Protein AF-A0A1V5BNN9-F1 (afdb_monomer_lite)

Structure (mmCIF, N/CA/C/O backbone):
data_AF-A0A1V5BNN9-F1
#
_entry.id   AF-A0A1V5BNN9-F1
#
loop_
_atom_site.group_PDB
_atom_site.id
_atom_site.type_symbol
_atom_site.label_atom_id
_atom_site.label_alt_id
_atom_site.label_comp_id
_atom_site.label_asym_id
_atom_site.label_entity_id
_atom_site.label_seq_id
_atom_site.pdbx_PDB_ins_code
_atom_site.Cartn_x
_atom_site.Cartn_y
_atom_site.Cartn_z
_atom_site.occupancy
_atom_site.B_iso_or_equiv
_atom_site.auth_seq_id
_atom_site.auth_comp_id
_atom_site.auth_asym_id
_atom_site.auth_atom_id
_atom_site.pdbx_PDB_model_num
ATOM 1 N N . MET A 1 1 ? 19.545 -0.930 -9.853 1.00 64.12 1 MET A N 1
ATOM 2 C CA . MET A 1 1 ? 18.283 -1.659 -10.121 1.00 64.12 1 MET A CA 1
ATOM 3 C C . MET A 1 1 ? 18.300 -2.144 -11.562 1.00 64.12 1 MET A C 1
ATOM 5 O O . MET A 1 1 ? 18.880 -1.454 -12.401 1.00 64.12 1 MET A O 1
ATOM 9 N N . VAL A 1 2 ? 17.730 -3.320 -11.838 1.00 71.62 2 VAL A N 1
ATOM 10 C CA . VAL A 1 2 ? 17.588 -3.837 -13.208 1.00 71.62 2 VAL A CA 1
ATOM 11 C C . VAL A 1 2 ? 16.623 -2.929 -13.975 1.00 71.62 2 VAL A C 1
ATOM 13 O O . VAL A 1 2 ? 15.595 -2.517 -13.436 1.00 71.62 2 VAL A O 1
ATOM 16 N N . LYS A 1 3 ? 16.970 -2.553 -15.208 1.00 68.62 3 LYS A N 1
ATOM 17 C CA . LYS A 1 3 ? 16.068 -1.829 -16.103 1.00 68.62 3 LYS A CA 1
ATOM 18 C C . LYS A 1 3 ? 14.867 -2.720 -16.365 1.00 68.62 3 LYS A C 1
ATOM 20 O O . LYS A 1 3 ? 14.996 -3.806 -16.917 1.00 68.62 3 LYS A O 1
ATOM 25 N N . SER A 1 4 ? 13.704 -2.210 -16.007 1.00 65.81 4 SER A N 1
ATOM 26 C CA . SER A 1 4 ? 12.421 -2.769 -16.391 1.00 65.81 4 SER A CA 1
ATOM 27 C C . SER A 1 4 ? 11.781 -1.847 -17.429 1.00 65.81 4 SER A C 1
ATOM 29 O O . SER A 1 4 ? 11.9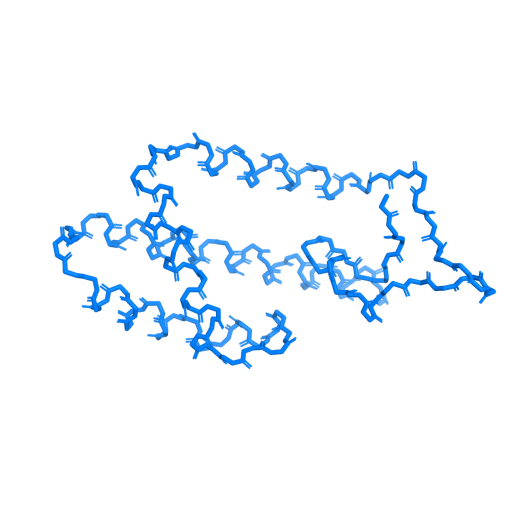72 -0.626 -17.383 1.00 65.81 4 SER A O 1
ATOM 31 N N . ASN A 1 5 ? 11.031 -2.414 -18.375 1.00 60.69 5 ASN A N 1
ATOM 32 C CA . ASN A 1 5 ? 10.151 -1.622 -19.245 1.00 60.69 5 ASN A CA 1
ATOM 33 C C . ASN A 1 5 ? 8.901 -1.110 -18.503 1.00 60.69 5 ASN A C 1
ATOM 35 O O . ASN A 1 5 ? 8.143 -0.308 -19.045 1.00 60.69 5 ASN A O 1
ATOM 39 N N . ARG A 1 6 ? 8.702 -1.534 -17.252 1.00 55.78 6 ARG A N 1
ATOM 40 C CA . ARG A 1 6 ? 7.708 -0.997 -16.333 1.00 55.78 6 ARG A CA 1
ATOM 41 C C . ARG A 1 6 ? 8.338 0.069 -15.439 1.00 55.78 6 ARG A C 1
ATOM 43 O O . ARG A 1 6 ? 9.556 0.183 -15.293 1.00 55.78 6 ARG A O 1
ATOM 50 N N . ILE A 1 7 ? 7.499 0.895 -14.829 1.00 58.25 7 ILE A N 1
ATOM 51 C CA . ILE A 1 7 ? 7.941 1.902 -13.865 1.00 58.25 7 ILE A CA 1
ATOM 52 C C . ILE A 1 7 ? 7.285 1.676 -12.511 1.00 58.25 7 ILE A C 1
ATOM 54 O O . ILE A 1 7 ? 6.288 0.964 -12.409 1.00 58.25 7 ILE A O 1
ATOM 58 N N . TRP A 1 8 ? 7.834 2.303 -11.472 1.00 61.12 8 TRP A N 1
ATOM 59 C CA . TRP A 1 8 ? 7.262 2.243 -10.130 1.00 61.12 8 TRP A CA 1
ATOM 60 C C . TRP A 1 8 ? 7.397 0.879 -9.438 1.00 61.12 8 TRP A C 1
ATOM 62 O O . TRP A 1 8 ? 8.338 0.149 -9.735 1.00 61.12 8 TRP A O 1
ATOM 72 N N . PHE A 1 9 ? 6.489 0.518 -8.522 1.00 57.50 9 PHE A N 1
ATOM 73 C CA . PHE A 1 9 ? 6.458 -0.807 -7.877 1.00 57.50 9 PHE A CA 1
ATOM 74 C C . PHE A 1 9 ? 6.431 -1.961 -8.898 1.00 57.50 9 PHE A C 1
ATOM 76 O O . PHE A 1 9 ? 6.906 -3.058 -8.623 1.00 57.50 9 PHE A O 1
ATOM 83 N N . MET A 1 10 ? 5.940 -1.713 -10.117 1.00 56.81 10 MET A N 1
ATOM 84 C CA . MET A 1 10 ? 5.945 -2.706 -11.191 1.00 56.81 10 MET A CA 1
ATOM 85 C C . MET A 1 10 ? 7.346 -3.074 -11.697 1.00 56.81 10 MET A C 1
ATOM 87 O O . MET A 1 10 ? 7.484 -4.068 -12.401 1.00 56.81 10 MET A O 1
ATOM 91 N N . GLN A 1 11 ? 8.389 -2.315 -11.345 1.00 55.72 11 GLN A N 1
ATOM 92 C CA . GLN A 1 11 ? 9.777 -2.685 -11.650 1.00 55.72 11 GLN A CA 1
ATOM 93 C C . GLN A 1 11 ? 10.221 -3.968 -10.927 1.00 55.72 11 GLN A C 1
ATOM 95 O O . GLN A 1 11 ? 11.236 -4.554 -11.300 1.00 55.72 11 GLN A O 1
ATOM 100 N N . HIS A 1 12 ? 9.463 -4.425 -9.922 1.00 64.38 12 HIS A N 1
ATOM 101 C CA . HIS A 1 12 ? 9.685 -5.697 -9.233 1.00 64.38 12 HIS A CA 1
ATOM 102 C C . HIS A 1 12 ? 9.133 -6.924 -9.984 1.00 64.38 12 HIS A C 1
ATOM 104 O O . HIS A 1 12 ? 9.380 -8.045 -9.551 1.00 64.38 12 HIS A O 1
ATOM 110 N N . ASP A 1 13 ? 8.421 -6.744 -11.104 1.00 60.94 13 ASP A N 1
ATOM 111 C CA . ASP A 1 13 ? 8.043 -7.849 -11.995 1.00 60.94 13 ASP A CA 1
ATOM 112 C C . ASP A 1 13 ? 9.290 -8.364 -12.733 1.00 60.94 13 ASP A C 1
ATOM 114 O O . ASP A 1 13 ? 9.794 -7.701 -13.642 1.00 60.94 13 ASP A O 1
ATOM 118 N N . SER A 1 14 ? 9.800 -9.539 -12.359 1.00 56.03 14 SER A N 1
ATOM 119 C CA . SER A 1 14 ? 11.014 -10.116 -12.951 1.00 56.03 14 SER A CA 1
ATOM 120 C C . SER A 1 14 ? 10.874 -10.439 -14.443 1.00 56.03 14 SER A C 1
ATOM 122 O O . SER A 1 14 ? 11.874 -10.427 -15.157 1.00 56.03 14 SER A O 1
ATOM 124 N N . PHE A 1 15 ? 9.656 -10.637 -14.957 1.00 61.56 15 PHE A N 1
ATOM 125 C CA . PHE A 1 15 ? 9.414 -10.837 -16.393 1.00 61.56 15 PHE A CA 1
ATOM 126 C C . PHE A 1 15 ? 9.478 -9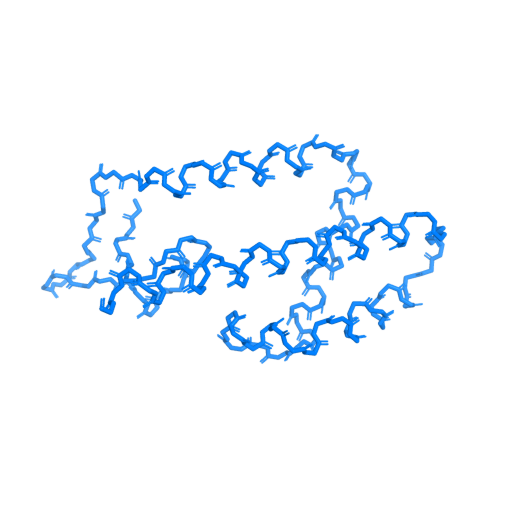.539 -17.203 1.00 61.56 15 PHE A C 1
ATOM 128 O O . PHE A 1 15 ? 9.514 -9.569 -18.431 1.00 61.56 15 PHE A O 1
ATOM 135 N N . SER A 1 16 ? 9.500 -8.390 -16.530 1.00 56.34 16 SER A N 1
ATO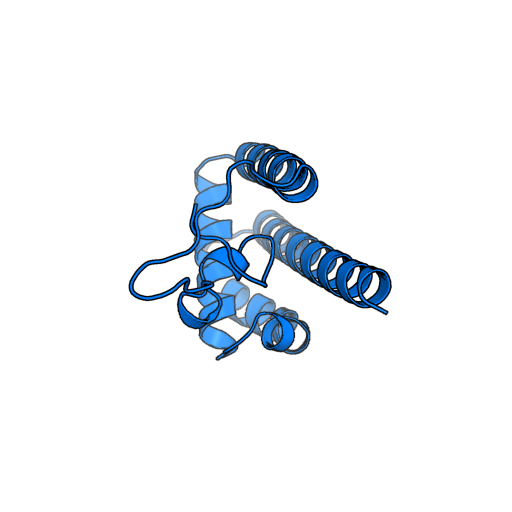M 136 C CA . SER A 1 16 ? 9.646 -7.079 -17.164 1.00 56.34 16 SER A CA 1
ATOM 137 C C . SER A 1 16 ? 11.098 -6.606 -17.270 1.00 56.34 16 SER A C 1
ATOM 139 O O . SER A 1 16 ? 11.359 -5.529 -17.816 1.00 56.34 16 SER A O 1
ATOM 141 N N . TRP A 1 17 ? 12.041 -7.374 -16.715 1.00 79.94 17 TRP A N 1
ATOM 142 C CA . TRP A 1 17 ? 13.460 -7.042 -16.688 1.00 79.94 17 TRP A CA 1
ATOM 143 C C . TRP A 1 17 ? 14.077 -7.194 -18.074 1.00 79.94 17 TRP A C 1
ATOM 145 O O . TRP A 1 17 ? 13.962 -8.227 -18.730 1.00 79.94 17 TRP A O 1
ATOM 155 N N . LEU A 1 18 ? 14.738 -6.134 -18.528 1.00 72.44 18 LEU A N 1
ATOM 156 C CA . LEU A 1 18 ? 15.383 -6.105 -19.829 1.00 72.44 18 LEU A CA 1
ATOM 157 C C . LEU A 1 18 ? 16.687 -6.899 -19.775 1.00 72.44 18 LEU A C 1
ATOM 159 O O . LEU A 1 18 ? 17.515 -6.685 -18.890 1.00 72.44 18 LEU A O 1
ATOM 163 N N . ILE A 1 19 ? 16.882 -7.773 -20.758 1.00 79.19 19 ILE A N 1
ATOM 164 C CA . ILE A 1 19 ? 18.096 -8.576 -20.928 1.00 79.19 19 ILE A CA 1
ATOM 165 C C . ILE A 1 19 ? 18.934 -7.956 -22.054 1.00 79.19 19 ILE A C 1
ATOM 167 O O . ILE A 1 19 ? 18.401 -7.472 -23.055 1.00 79.19 19 ILE A O 1
ATOM 171 N N . GLY A 1 20 ? 20.250 -7.909 -21.873 1.00 68.19 20 GLY A N 1
ATOM 172 C CA . GLY A 1 20 ? 21.227 -7.562 -22.900 1.00 68.19 20 GLY A CA 1
ATOM 173 C C . GLY A 1 20 ? 22.230 -8.703 -23.044 1.00 68.19 20 GLY A C 1
ATOM 174 O O . GLY A 1 20 ? 23.084 -8.887 -22.182 1.00 68.19 20 GLY A O 1
ATOM 175 N N . GLY A 1 21 ? 22.128 -9.486 -24.119 1.00 78.69 21 GLY A N 1
ATOM 176 C CA . GLY A 1 21 ? 22.943 -10.694 -24.276 1.00 78.69 21 GLY A CA 1
ATOM 177 C C . GLY A 1 21 ? 22.572 -11.755 -23.236 1.00 78.69 21 GLY A C 1
ATOM 178 O O . GLY A 1 21 ? 21.463 -12.280 -23.277 1.00 78.69 21 GLY A O 1
ATOM 179 N N . SER A 1 22 ? 23.489 -12.061 -22.315 1.00 80.44 22 SER A N 1
ATOM 180 C CA . SER A 1 22 ? 23.321 -13.069 -21.255 1.00 80.44 22 SER A CA 1
ATOM 181 C C . SER A 1 22 ? 23.165 -12.486 -19.841 1.00 80.44 22 SER A C 1
ATOM 183 O O . SER A 1 22 ? 23.215 -13.245 -18.878 1.00 80.44 22 SER A O 1
ATOM 185 N N . ASP A 1 23 ? 23.014 -11.165 -19.700 1.00 78.19 23 ASP A N 1
ATOM 186 C CA . ASP A 1 23 ? 22.884 -10.477 -18.404 1.00 78.19 23 ASP A CA 1
ATOM 187 C C . ASP A 1 23 ? 21.742 -9.445 -18.432 1.00 78.19 23 ASP A C 1
ATOM 189 O O . ASP A 1 23 ? 21.256 -9.038 -19.493 1.00 78.19 23 ASP A O 1
ATOM 193 N N . PHE A 1 24 ? 21.288 -9.020 -17.258 1.00 80.69 24 PHE A N 1
ATOM 194 C CA . PHE A 1 24 ? 20.309 -7.954 -17.117 1.00 80.69 24 PHE A CA 1
ATOM 195 C C . PHE A 1 24 ? 20.896 -6.604 -17.532 1.00 80.69 24 PHE A C 1
ATOM 197 O O . PHE A 1 24 ? 22.057 -6.284 -17.287 1.00 80.69 24 PHE A O 1
ATOM 204 N N . GLN A 1 25 ? 20.068 -5.747 -18.123 1.00 78.19 25 GLN A N 1
ATOM 205 C CA . GLN A 1 25 ? 20.438 -4.350 -18.310 1.00 78.19 25 GLN A CA 1
ATOM 206 C C . GLN A 1 25 ? 20.246 -3.599 -16.995 1.00 78.19 25 GLN A C 1
ATOM 208 O O . GLN A 1 25 ? 19.162 -3.617 -16.423 1.00 78.19 25 GLN A O 1
ATOM 213 N N . TYR A 1 26 ? 21.258 -2.871 -16.530 1.00 75.44 26 TYR A N 1
ATOM 214 C CA . TYR A 1 26 ? 21.176 -2.091 -15.291 1.00 75.44 26 TYR A CA 1
ATOM 215 C C . TYR A 1 26 ? 20.894 -0.609 -15.582 1.00 75.44 26 TYR A C 1
ATOM 217 O O . TYR A 1 26 ? 21.371 -0.038 -16.566 1.00 75.44 26 TYR A O 1
ATOM 225 N N . ALA A 1 27 ? 20.079 0.038 -14.745 1.00 65.19 27 ALA A N 1
ATOM 226 C CA . ALA A 1 27 ? 19.798 1.469 -14.866 1.00 65.19 27 ALA A CA 1
ATOM 227 C C . ALA A 1 27 ? 20.871 2.296 -14.137 1.00 65.19 27 ALA A C 1
ATOM 229 O O . ALA A 1 27 ? 21.096 2.083 -12.947 1.00 65.19 27 ALA A O 1
ATOM 230 N N . GLN A 1 28 ? 21.483 3.266 -14.832 1.00 53.47 28 GLN A N 1
ATOM 231 C CA . GLN A 1 28 ? 22.466 4.205 -14.260 1.00 53.47 28 GLN A CA 1
ATOM 232 C C . GLN A 1 28 ? 21.846 5.226 -13.288 1.00 53.47 28 GLN A C 1
ATOM 234 O O . GLN A 1 28 ? 22.560 5.781 -12.458 1.00 53.47 28 GLN A O 1
ATOM 239 N N . SER A 1 29 ? 20.534 5.481 -13.362 1.00 53.03 29 SER A N 1
ATOM 240 C CA . SER A 1 29 ? 19.844 6.415 -12.465 1.00 53.03 29 SER A CA 1
ATOM 241 C C . SER A 1 29 ? 18.382 6.028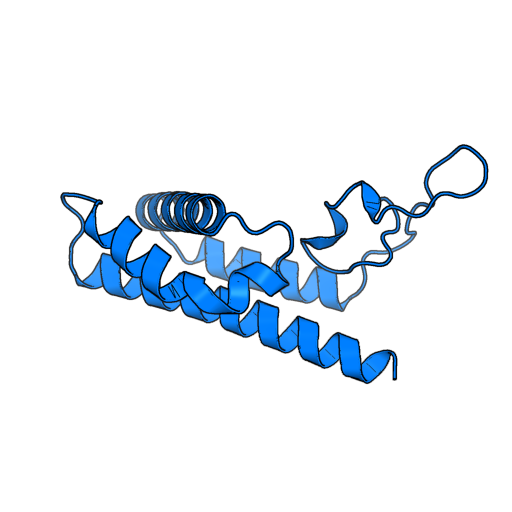 -12.229 1.00 53.03 29 SER A C 1
ATOM 243 O O . SER A 1 29 ? 17.702 5.480 -13.100 1.00 53.03 29 SER A O 1
ATOM 245 N N . VAL A 1 30 ? 17.891 6.305 -11.019 1.00 56.44 30 VAL A N 1
ATOM 246 C CA . VAL A 1 30 ? 16.471 6.171 -10.666 1.00 56.44 30 VAL A CA 1
ATOM 247 C C . VAL A 1 30 ? 15.718 7.338 -11.316 1.00 56.44 30 VAL A C 1
ATOM 249 O O . VAL A 1 30 ? 16.098 8.494 -11.125 1.00 56.44 30 VAL A O 1
ATOM 252 N N . LYS A 1 31 ? 14.663 7.065 -12.101 1.00 61.09 31 LYS A N 1
ATOM 253 C CA . LYS A 1 31 ? 13.838 8.119 -12.727 1.00 61.09 31 LYS A CA 1
ATOM 254 C C . LYS A 1 31 ? 13.336 9.099 -11.651 1.00 61.09 31 LYS A C 1
ATOM 256 O O . LYS A 1 31 ? 12.885 8.660 -10.594 1.00 61.09 31 LYS A O 1
ATOM 261 N N . LYS A 1 32 ? 13.347 10.414 -11.920 1.00 54.75 32 LYS A N 1
ATOM 262 C CA . LYS A 1 32 ? 12.859 11.445 -10.973 1.00 54.75 32 LYS A CA 1
ATOM 263 C C . LYS A 1 32 ? 11.436 11.172 -10.468 1.00 54.75 32 LYS A C 1
ATOM 265 O O . LYS A 1 32 ? 11.172 11.369 -9.289 1.00 54.75 32 LYS A O 1
ATOM 270 N N . SER A 1 33 ? 10.553 10.663 -11.326 1.00 52.25 33 SER A N 1
ATOM 271 C CA . SER A 1 33 ? 9.190 10.258 -10.956 1.00 52.25 33 SER A CA 1
ATOM 272 C C . SER A 1 33 ? 9.150 9.087 -9.964 1.00 52.25 33 SER A C 1
ATOM 274 O O . SER A 1 33 ? 8.317 9.072 -9.060 1.00 52.25 33 SER A O 1
ATOM 276 N N . ALA A 1 34 ? 10.084 8.137 -10.068 1.00 54.38 34 ALA A N 1
ATOM 277 C CA . ALA A 1 34 ? 10.222 7.048 -9.103 1.00 54.38 34 ALA A CA 1
ATOM 278 C C . ALA A 1 34 ? 10.751 7.557 -7.751 1.00 54.38 34 ALA A C 1
ATOM 280 O O . ALA A 1 34 ? 10.222 7.171 -6.715 1.00 54.38 34 ALA A O 1
ATOM 281 N N . LEU A 1 35 ? 11.725 8.476 -7.746 1.00 59.84 35 LEU A N 1
ATOM 282 C CA . LEU A 1 35 ? 12.225 9.101 -6.512 1.00 59.84 35 LEU A CA 1
ATOM 283 C C . LEU A 1 35 ? 11.156 9.940 -5.804 1.00 59.84 35 LEU A C 1
ATOM 285 O O . LEU A 1 35 ? 10.972 9.795 -4.598 1.00 59.84 35 LEU A O 1
ATOM 289 N N . PHE A 1 36 ? 10.446 10.793 -6.549 1.00 55.09 36 PHE A N 1
ATOM 290 C CA . PHE A 1 36 ? 9.414 11.677 -6.004 1.00 55.09 36 PHE A CA 1
ATOM 291 C C . PHE A 1 36 ? 8.330 10.880 -5.289 1.00 55.09 36 PHE A C 1
ATOM 293 O O . PHE A 1 36 ? 8.012 11.119 -4.130 1.00 55.09 36 PHE A O 1
ATOM 300 N N . MET A 1 37 ? 7.814 9.869 -5.967 1.00 60.97 37 MET A N 1
ATOM 301 C CA . MET A 1 37 ? 6.687 9.114 -5.462 1.00 60.97 37 MET A CA 1
ATOM 302 C C . MET A 1 37 ? 7.138 8.134 -4.362 1.00 60.97 37 MET A C 1
ATOM 304 O O . MET A 1 37 ? 6.351 7.845 -3.469 1.00 60.97 37 MET A O 1
ATOM 308 N N . ASN A 1 38 ? 8.394 7.651 -4.376 1.00 61.12 38 ASN A N 1
ATOM 309 C CA . ASN A 1 38 ? 8.963 6.896 -3.253 1.00 61.12 38 ASN A CA 1
ATOM 310 C C . ASN A 1 38 ? 9.060 7.792 -2.008 1.00 61.12 38 ASN A C 1
ATOM 312 O O . ASN A 1 38 ? 8.737 7.363 -0.906 1.00 61.12 38 ASN A O 1
ATOM 316 N N . GLY A 1 39 ? 9.424 9.066 -2.196 1.00 64.25 39 GLY A N 1
ATOM 317 C CA . GLY A 1 39 ? 9.349 10.094 -1.158 1.00 64.25 39 GLY A CA 1
ATOM 318 C C . GLY A 1 39 ? 7.926 10.297 -0.632 1.00 64.25 39 GLY A C 1
ATOM 319 O O . GLY A 1 39 ? 7.722 10.270 0.579 1.00 64.25 39 GLY A O 1
ATOM 320 N N . THR A 1 40 ? 6.937 10.425 -1.521 1.00 63.03 40 THR A N 1
ATOM 321 C CA . THR A 1 40 ? 5.520 10.583 -1.150 1.00 63.03 40 THR A CA 1
ATOM 322 C C . THR A 1 40 ? 4.975 9.368 -0.399 1.00 63.03 40 THR A C 1
ATOM 324 O O . THR A 1 40 ? 4.347 9.538 0.643 1.00 63.03 40 THR A O 1
ATOM 327 N N . LEU A 1 41 ? 5.244 8.146 -0.877 1.00 67.12 41 LEU A N 1
ATOM 328 C CA . LEU A 1 41 ? 4.848 6.914 -0.187 1.00 67.12 41 LEU A CA 1
ATOM 329 C C . LEU A 1 41 ? 5.498 6.831 1.194 1.00 67.12 41 LEU A C 1
ATOM 331 O O . LEU A 1 41 ? 4.810 6.552 2.169 1.00 67.12 41 LEU A O 1
ATOM 335 N N . ASN A 1 42 ? 6.801 7.108 1.285 1.00 67.44 42 ASN A N 1
ATOM 336 C CA . ASN A 1 42 ? 7.523 7.052 2.551 1.00 67.44 42 ASN A CA 1
ATOM 337 C C . ASN A 1 42 ? 7.009 8.087 3.550 1.00 67.44 42 ASN A C 1
ATOM 339 O O . ASN A 1 42 ? 6.793 7.738 4.703 1.00 67.44 42 ASN A O 1
ATOM 343 N N . GLN A 1 43 ? 6.780 9.338 3.142 1.00 69.00 43 GLN A N 1
ATOM 344 C CA . GLN A 1 43 ? 6.195 10.351 4.028 1.00 69.00 43 GLN A CA 1
ATOM 345 C C . GLN A 1 43 ? 4.804 9.951 4.514 1.00 69.00 43 GLN A C 1
ATOM 347 O O . GLN A 1 43 ? 4.494 10.114 5.690 1.00 69.00 43 GLN A O 1
ATOM 352 N N . TRP A 1 44 ? 3.983 9.400 3.626 1.00 70.50 44 TRP A N 1
ATOM 353 C CA . TRP A 1 44 ? 2.632 8.980 3.959 1.00 70.50 44 TRP A CA 1
ATOM 354 C C . TRP A 1 44 ? 2.607 7.769 4.898 1.00 70.50 44 TRP A C 1
ATOM 356 O O . TRP A 1 44 ? 1.974 7.839 5.946 1.00 70.50 44 TRP A O 1
ATOM 366 N N . VAL A 1 45 ? 3.365 6.707 4.605 1.00 69.94 45 VAL A N 1
ATOM 367 C CA . VAL A 1 45 ? 3.507 5.549 5.507 1.00 69.94 45 VAL A CA 1
ATOM 368 C C . VAL A 1 45 ? 4.086 5.984 6.858 1.00 69.94 45 VAL A C 1
ATOM 370 O O . VAL A 1 45 ? 3.654 5.490 7.897 1.00 69.94 45 VAL A O 1
ATOM 373 N N . ASN A 1 46 ? 5.019 6.944 6.860 1.00 73.00 46 ASN A N 1
ATOM 374 C CA . ASN A 1 46 ? 5.614 7.485 8.081 1.00 73.00 46 ASN A CA 1
ATOM 375 C C . ASN A 1 46 ? 4.708 8.427 8.879 1.00 73.00 46 ASN A C 1
ATOM 377 O O . ASN A 1 46 ? 5.040 8.740 10.018 1.00 73.00 46 ASN A O 1
ATOM 381 N N . SER A 1 47 ? 3.568 8.845 8.325 1.00 75.25 47 SER A N 1
ATOM 382 C CA . SER A 1 47 ? 2.568 9.628 9.059 1.00 75.25 47 SER A CA 1
ATOM 383 C C . SER A 1 47 ? 1.703 8.778 10.000 1.00 75.25 47 SER A C 1
ATOM 385 O O . SER A 1 47 ? 0.962 9.328 10.812 1.00 75.25 47 SER A O 1
ATOM 387 N N . PHE A 1 48 ? 1.799 7.446 9.911 1.00 77.50 48 PHE A N 1
ATOM 388 C CA . PHE A 1 48 ? 1.067 6.516 10.766 1.00 77.50 48 PHE A CA 1
ATOM 389 C C . PHE A 1 48 ? 1.896 6.092 11.977 1.00 77.50 48 PHE A C 1
ATOM 391 O O . PHE A 1 48 ? 3.092 5.804 11.849 1.00 77.50 48 PHE A O 1
ATOM 398 N N . ASP A 1 49 ? 1.217 5.984 13.123 1.00 83.56 49 ASP A N 1
ATOM 399 C CA . ASP A 1 49 ? 1.712 5.202 14.254 1.00 83.56 49 ASP A CA 1
ATOM 400 C C . ASP A 1 49 ? 1.870 3.721 13.861 1.00 83.56 49 ASP A C 1
ATOM 402 O O . ASP A 1 49 ? 1.311 3.257 12.859 1.00 83.56 49 ASP A O 1
ATOM 406 N N . ASP A 1 50 ? 2.668 2.985 14.632 1.00 84.44 50 ASP A N 1
ATOM 407 C CA . ASP A 1 50 ? 3.053 1.613 14.287 1.00 84.44 50 ASP A CA 1
ATOM 408 C C . ASP A 1 50 ? 1.840 0.683 14.147 1.00 84.44 50 ASP A C 1
ATOM 410 O O . ASP A 1 50 ? 1.789 -0.127 13.220 1.00 84.44 50 ASP A O 1
ATOM 414 N N . GLN A 1 51 ? 0.818 0.855 14.993 1.00 83.75 51 GLN A N 1
ATOM 415 C CA . GLN A 1 51 ? -0.400 0.043 14.959 1.00 83.75 51 GLN A CA 1
ATOM 416 C C . GLN A 1 51 ? -1.219 0.296 13.690 1.00 83.75 51 GLN A C 1
ATOM 418 O O . GLN A 1 51 ? -1.618 -0.646 13.000 1.00 83.75 51 GLN A O 1
ATOM 423 N N . LYS A 1 52 ? -1.447 1.565 13.332 1.00 82.50 52 LYS A N 1
ATOM 424 C CA . LYS A 1 52 ? -2.154 1.935 12.098 1.00 82.50 52 LYS A CA 1
ATOM 425 C C . LYS A 1 52 ? -1.373 1.518 10.863 1.00 82.50 52 LYS A C 1
ATOM 427 O O . LYS A 1 52 ? -1.983 1.099 9.880 1.00 82.50 52 LYS A O 1
ATOM 432 N N . ARG A 1 53 ? -0.041 1.599 10.907 1.00 85.06 53 ARG A N 1
ATOM 433 C CA . ARG A 1 53 ? 0.830 1.160 9.814 1.00 85.06 53 ARG A CA 1
ATOM 434 C C . ARG A 1 53 ? 0.728 -0.343 9.591 1.00 85.06 53 ARG A C 1
ATOM 436 O O . ARG A 1 53 ? 0.523 -0.759 8.453 1.00 85.06 53 ARG A O 1
ATOM 443 N N . GLU A 1 54 ? 0.838 -1.140 10.650 1.00 87.00 54 GLU A N 1
ATOM 444 C CA . GLU A 1 54 ? 0.705 -2.597 10.577 1.00 87.00 54 GLU A CA 1
ATOM 445 C C . GLU A 1 54 ? -0.670 -2.992 10.032 1.00 87.00 54 GLU A C 1
ATOM 447 O O . GLU A 1 54 ? -0.773 -3.748 9.064 1.00 87.00 54 GLU A O 1
ATOM 452 N N . LEU A 1 55 ? -1.731 -2.422 10.602 1.00 88.31 55 LEU A N 1
ATOM 453 C CA . LEU A 1 55 ? -3.099 -2.676 10.174 1.00 88.31 55 LEU A CA 1
ATOM 454 C C . LEU A 1 55 ? -3.316 -2.316 8.700 1.00 88.31 55 LEU A C 1
ATOM 456 O O . LEU A 1 55 ? -3.920 -3.093 7.957 1.00 88.31 55 LEU A O 1
ATOM 460 N N . PHE A 1 56 ? -2.814 -1.161 8.263 1.00 87.44 56 PHE A N 1
ATOM 461 C CA . PHE A 1 56 ? -2.874 -0.741 6.869 1.00 87.44 56 PHE A CA 1
ATOM 462 C C . PHE A 1 56 ? -2.153 -1.734 5.948 1.00 87.44 56 PHE A C 1
ATOM 464 O O . PHE A 1 56 ? -2.751 -2.196 4.975 1.00 87.44 56 PHE A O 1
ATOM 471 N N . VAL A 1 57 ? -0.901 -2.091 6.261 1.00 86.62 57 VAL A N 1
ATOM 472 C CA . VAL A 1 57 ? -0.087 -3.007 5.446 1.00 86.62 57 VAL A CA 1
ATOM 473 C C . VAL A 1 57 ? -0.758 -4.378 5.350 1.00 86.62 57 VAL A C 1
ATOM 475 O O . VAL A 1 57 ? -0.956 -4.887 4.246 1.00 86.62 57 VAL A O 1
ATOM 478 N N . ASN A 1 58 ? -1.187 -4.945 6.477 1.00 89.25 58 ASN A N 1
ATOM 479 C CA . ASN A 1 58 ? -1.855 -6.246 6.518 1.00 89.25 58 ASN A CA 1
ATOM 480 C C . ASN A 1 58 ? -3.157 -6.242 5.709 1.00 89.25 58 ASN A C 1
ATOM 482 O O . ASN A 1 58 ? -3.390 -7.141 4.898 1.00 89.25 58 ASN A O 1
ATOM 486 N N . THR A 1 59 ? -3.978 -5.202 5.873 1.00 90.00 59 THR A N 1
ATOM 487 C CA . THR A 1 59 ? -5.237 -5.047 5.131 1.00 90.00 59 THR A CA 1
ATOM 488 C C . THR A 1 59 ? -4.977 -4.936 3.628 1.00 90.00 59 THR A C 1
ATOM 490 O O . THR A 1 59 ? -5.633 -5.612 2.835 1.00 90.00 59 THR A O 1
ATOM 493 N N . LEU A 1 60 ? -3.993 -4.129 3.220 1.00 87.44 60 LEU A N 1
ATOM 494 C CA . LEU A 1 60 ? -3.616 -3.953 1.819 1.00 87.44 60 LEU A CA 1
ATOM 495 C C . LEU A 1 60 ? -3.199 -5.283 1.175 1.00 87.44 60 LEU A C 1
ATOM 497 O O . LEU A 1 60 ? -3.697 -5.625 0.102 1.00 87.44 60 LEU A O 1
ATOM 501 N N . PHE A 1 61 ? -2.330 -6.057 1.829 1.00 86.31 61 PHE A N 1
ATOM 502 C CA . PHE A 1 61 ? -1.880 -7.345 1.297 1.00 86.31 61 PHE A CA 1
ATOM 503 C C . PHE A 1 61 ? -3.003 -8.382 1.227 1.00 86.31 61 PHE A C 1
ATOM 505 O O . PHE A 1 61 ? -3.073 -9.128 0.251 1.00 86.31 61 PHE A O 1
ATOM 512 N N . GLN A 1 62 ? -3.908 -8.411 2.206 1.00 88.69 62 GLN A N 1
ATOM 513 C CA . GLN A 1 62 ? -5.079 -9.291 2.165 1.00 88.69 62 GLN A CA 1
ATOM 514 C C . GLN A 1 62 ? -6.025 -8.933 1.014 1.00 88.69 62 GLN A C 1
ATOM 516 O O . GLN A 1 62 ? -6.527 -9.827 0.337 1.00 88.69 62 GLN A O 1
ATOM 521 N N . ILE A 1 63 ? -6.225 -7.641 0.734 1.00 86.25 63 ILE A N 1
ATOM 522 C CA . ILE A 1 63 ? -7.009 -7.189 -0.423 1.00 86.25 63 ILE A CA 1
ATOM 523 C C . ILE A 1 63 ? -6.358 -7.649 -1.722 1.00 86.25 63 ILE A C 1
ATOM 525 O O . ILE A 1 63 ? -7.035 -8.250 -2.551 1.00 86.25 63 ILE A O 1
ATOM 529 N N . ILE A 1 64 ? -5.052 -7.418 -1.888 1.00 83.69 64 ILE A N 1
ATOM 530 C CA . ILE A 1 64 ? -4.314 -7.838 -3.087 1.00 83.69 64 ILE A CA 1
ATOM 531 C C . ILE A 1 64 ? -4.465 -9.351 -3.294 1.00 83.69 64 ILE A C 1
ATOM 533 O O . ILE A 1 64 ? -4.841 -9.779 -4.383 1.00 83.69 64 ILE A O 1
ATOM 537 N N . GLN A 1 65 ? -4.287 -10.158 -2.247 1.00 84.56 65 GLN A N 1
ATOM 538 C CA . GLN A 1 65 ? -4.491 -11.608 -2.328 1.00 84.56 65 GLN A CA 1
ATOM 539 C C . GLN A 1 65 ? -5.934 -11.973 -2.710 1.00 84.56 65 GLN A C 1
ATOM 541 O O . GLN A 1 65 ? -6.152 -12.808 -3.583 1.00 84.56 65 GLN A O 1
ATOM 546 N N . ALA A 1 66 ? -6.932 -11.307 -2.124 1.00 85.56 66 ALA A N 1
ATOM 547 C CA . ALA A 1 66 ? -8.346 -11.593 -2.364 1.00 85.56 66 ALA A CA 1
ATOM 548 C C . ALA A 1 66 ? -8.858 -11.162 -3.754 1.00 85.56 66 ALA A C 1
ATOM 550 O O . ALA A 1 66 ? -9.949 -11.584 -4.164 1.00 85.56 66 ALA A O 1
ATOM 551 N N . THR A 1 67 ? -8.110 -10.313 -4.468 1.00 78.56 67 THR A N 1
ATOM 552 C CA . THR A 1 67 ? -8.420 -9.914 -5.852 1.00 78.56 67 THR A CA 1
ATOM 553 C C . THR A 1 67 ? -7.965 -10.934 -6.899 1.00 78.56 67 THR A C 1
ATOM 555 O O . THR A 1 67 ? -8.421 -10.845 -8.032 1.00 78.56 67 THR A O 1
ATOM 558 N N . ASN A 1 68 ? -7.096 -11.901 -6.559 1.00 78.75 68 ASN A N 1
ATOM 559 C CA . ASN A 1 68 ? -6.432 -12.783 -7.538 1.00 78.75 68 ASN A CA 1
ATOM 560 C C . ASN A 1 68 ? -5.752 -12.019 -8.697 1.00 78.75 68 ASN A C 1
ATOM 562 O O . ASN A 1 68 ? -5.581 -12.558 -9.794 1.00 78.75 68 ASN A O 1
ATOM 566 N N . ALA A 1 69 ? -5.370 -10.762 -8.462 1.00 71.56 69 ALA A N 1
ATOM 567 C CA . ALA A 1 69 ? -4.772 -9.902 -9.467 1.00 71.56 69 ALA A CA 1
ATOM 568 C C . ALA A 1 69 ? -3.433 -10.470 -9.956 1.00 71.56 69 ALA A C 1
ATOM 570 O O . ALA A 1 69 ? -2.534 -10.752 -9.162 1.00 71.56 69 ALA A O 1
ATOM 571 N N . LYS A 1 70 ? -3.283 -10.603 -11.275 1.00 68.25 70 LYS A N 1
ATOM 572 C CA . LYS A 1 70 ? -2.010 -10.942 -11.932 1.00 68.25 70 LYS A CA 1
ATOM 573 C C . LYS A 1 70 ? -1.236 -9.688 -12.316 1.00 68.25 70 LYS A C 1
ATOM 575 O O . LYS A 1 70 ? -0.017 -9.722 -12.457 1.00 68.25 70 LYS A O 1
ATOM 580 N N . THR A 1 71 ? -1.944 -8.580 -12.494 1.00 65.19 71 THR A N 1
ATOM 581 C CA . THR A 1 71 ? -1.395 -7.268 -12.803 1.00 65.19 71 THR A CA 1
ATOM 582 C C . THR A 1 71 ? -2.069 -6.196 -11.955 1.00 65.19 71 THR A C 1
ATOM 584 O O . THR A 1 71 ? -3.174 -6.374 -11.452 1.00 65.19 71 THR A O 1
ATOM 587 N N . PHE A 1 72 ? -1.441 -5.029 -11.830 1.00 61.25 72 PHE A N 1
ATOM 588 C CA . PHE A 1 72 ? -2.059 -3.913 -11.109 1.00 61.25 72 PHE A CA 1
ATOM 589 C C . PHE A 1 72 ? -3.299 -3.342 -11.814 1.00 61.25 72 PHE A C 1
ATOM 591 O O . PHE A 1 72 ? -4.083 -2.655 -11.167 1.00 61.25 72 PHE A O 1
ATOM 598 N N . TYR A 1 73 ? -3.502 -3.624 -13.107 1.00 64.06 73 TYR A N 1
ATOM 599 C CA . TYR A 1 73 ? -4.755 -3.281 -13.788 1.00 64.06 73 TYR A CA 1
ATOM 600 C C . TYR A 1 73 ? -5.928 -4.070 -13.203 1.00 64.06 73 TYR A C 1
ATOM 602 O O . TYR A 1 73 ? -7.013 -3.517 -13.018 1.00 64.06 73 TYR A O 1
ATOM 610 N N . ASP A 1 74 ? -5.680 -5.318 -12.809 1.00 68.19 74 ASP A N 1
ATOM 611 C CA . ASP A 1 74 ? -6.678 -6.196 -12.194 1.00 68.19 74 ASP A CA 1
ATOM 612 C C . ASP A 1 74 ? -7.096 -5.686 -10.804 1.00 68.19 74 ASP A C 1
ATOM 614 O O . ASP A 1 74 ? -8.168 -6.016 -10.305 1.00 68.19 74 ASP A O 1
ATOM 618 N N . LEU A 1 75 ? -6.279 -4.821 -10.190 1.00 68.25 75 LEU A N 1
ATOM 619 C CA . LEU A 1 75 ? -6.583 -4.200 -8.905 1.00 68.25 75 LEU A CA 1
ATOM 620 C C . LEU A 1 75 ? -7.501 -2.975 -9.014 1.00 68.25 75 LEU A C 1
ATOM 622 O O . LEU A 1 75 ? -7.848 -2.402 -7.990 1.00 68.25 75 LEU A O 1
ATOM 626 N N . THR A 1 76 ? -7.884 -2.526 -10.211 1.00 69.69 76 THR A N 1
ATOM 627 C CA . THR A 1 76 ? -8.643 -1.269 -10.381 1.00 69.69 76 THR A CA 1
ATOM 628 C C . THR A 1 76 ? -10.158 -1.424 -10.223 1.00 69.69 76 THR A C 1
ATOM 630 O O . THR A 1 76 ? -10.843 -0.427 -9.991 1.00 69.69 76 THR A O 1
ATOM 633 N N . GLY A 1 77 ? -10.673 -2.656 -10.302 1.00 75.38 77 GLY A N 1
ATOM 634 C CA . GLY A 1 77 ? -12.105 -2.964 -10.239 1.00 75.38 77 GLY A CA 1
ATOM 635 C C . GLY A 1 77 ? -12.576 -3.362 -8.844 1.00 75.38 77 GLY A C 1
ATOM 636 O O . GLY A 1 77 ? -13.125 -2.545 -8.110 1.00 75.38 77 GLY A O 1
ATOM 637 N N . ASP A 1 78 ? -12.342 -4.621 -8.474 1.00 81.44 78 ASP A N 1
ATOM 638 C CA . ASP A 1 78 ? -13.005 -5.266 -7.329 1.00 81.44 78 ASP A CA 1
ATOM 639 C C . ASP A 1 78 ? -12.396 -4.920 -5.958 1.00 81.44 78 ASP A C 1
ATOM 641 O O . ASP A 1 78 ? -12.871 -5.382 -4.915 1.00 81.44 78 ASP A O 1
ATOM 645 N N . TRP A 1 79 ? -11.331 -4.113 -5.925 1.00 85.19 79 TRP A N 1
ATOM 646 C CA . TRP A 1 79 ? -10.612 -3.794 -4.692 1.00 85.19 79 TRP A CA 1
ATOM 647 C C . TRP A 1 79 ? -11.489 -3.147 -3.598 1.00 85.19 79 TRP A C 1
ATOM 649 O O . TRP A 1 79 ? -11.276 -3.504 -2.435 1.00 85.19 79 TRP A O 1
ATOM 659 N N . PRO A 1 80 ? -12.485 -2.266 -3.874 1.00 89.31 80 PRO A N 1
ATOM 660 C CA . PRO A 1 80 ? -13.304 -1.673 -2.817 1.00 89.31 80 PRO A CA 1
ATOM 661 C C . PRO A 1 80 ? -14.142 -2.723 -2.085 1.00 89.31 80 PRO A C 1
ATOM 663 O O . PRO A 1 80 ? -14.229 -2.695 -0.859 1.00 89.31 80 PRO A O 1
ATOM 666 N N . GLN A 1 81 ? -14.729 -3.675 -2.815 1.00 89.50 81 GLN A N 1
ATOM 667 C CA . GLN A 1 81 ? -15.537 -4.755 -2.250 1.00 89.50 81 GLN A CA 1
ATOM 668 C C . GLN A 1 81 ? -14.667 -5.683 -1.399 1.00 89.50 81 GLN A C 1
ATOM 670 O O . GLN A 1 81 ? -15.056 -6.047 -0.288 1.00 89.50 81 GLN A O 1
ATOM 675 N N . LYS A 1 82 ? -13.461 -6.018 -1.879 1.00 88.88 82 LYS A N 1
ATOM 676 C CA . LYS A 1 82 ? -12.488 -6.801 -1.101 1.00 88.88 82 LYS A CA 1
ATOM 677 C C . LYS A 1 82 ? -12.044 -6.052 0.153 1.00 88.88 82 LYS A C 1
ATOM 679 O O . LYS A 1 82 ? -11.970 -6.661 1.213 1.00 88.88 82 LYS A O 1
ATOM 684 N N . ALA A 1 83 ? -11.822 -4.742 0.064 1.00 87.38 83 ALA A N 1
ATOM 685 C CA . ALA A 1 83 ? -11.442 -3.913 1.204 1.00 87.38 83 ALA A CA 1
ATOM 686 C C . ALA A 1 83 ? -12.522 -3.884 2.286 1.00 87.38 83 ALA A C 1
ATOM 688 O O . ALA A 1 83 ? -12.214 -4.073 3.461 1.00 87.38 83 ALA A O 1
ATOM 689 N N . VAL A 1 84 ? -13.786 -3.707 1.893 1.00 89.94 84 VAL A N 1
ATOM 690 C CA . VAL A 1 84 ? -14.923 -3.751 2.822 1.00 89.94 84 VAL A CA 1
ATOM 691 C C . VAL A 1 84 ? -15.024 -5.121 3.495 1.00 89.94 84 VAL A C 1
ATOM 693 O O . VAL A 1 84 ? -15.180 -5.179 4.712 1.00 89.94 84 VAL A O 1
ATOM 696 N N . ALA A 1 85 ? -14.886 -6.212 2.738 1.00 90.38 85 ALA A N 1
ATOM 697 C CA . ALA A 1 85 ? -14.940 -7.567 3.284 1.00 90.38 85 ALA A CA 1
ATOM 698 C C . ALA A 1 85 ? -13.792 -7.854 4.268 1.00 90.38 85 ALA A C 1
ATOM 700 O O . ALA A 1 85 ? -14.043 -8.331 5.375 1.00 90.38 85 ALA A O 1
ATOM 701 N N . VAL A 1 86 ? -12.551 -7.519 3.895 1.00 90.12 86 VAL A N 1
ATOM 702 C CA . VAL A 1 86 ? -11.360 -7.712 4.736 1.00 90.12 86 VAL A CA 1
ATOM 703 C C . VAL A 1 86 ? -11.486 -6.919 6.030 1.00 90.12 86 VAL A C 1
ATOM 705 O O . VAL A 1 86 ? -11.409 -7.497 7.110 1.00 90.12 86 VAL A O 1
ATOM 708 N N . LEU A 1 87 ? -11.763 -5.615 5.941 1.00 88.94 87 LEU A N 1
ATOM 709 C CA . LEU A 1 87 ? -11.966 -4.782 7.124 1.00 88.94 87 LEU A CA 1
ATOM 710 C C . LEU A 1 87 ? -13.127 -5.313 7.975 1.00 88.94 87 LEU A C 1
ATOM 712 O O . LEU A 1 87 ? -13.059 -5.296 9.201 1.00 88.94 87 LEU A O 1
ATOM 716 N N . GLY A 1 88 ? -14.214 -5.778 7.348 1.00 88.12 88 GLY A N 1
ATOM 717 C CA . GLY A 1 88 ? -15.373 -6.403 7.999 1.00 88.12 88 GLY A CA 1
ATOM 718 C C . GLY A 1 88 ? -15.016 -7.603 8.875 1.00 88.12 88 GLY A C 1
ATOM 719 O O . GLY A 1 88 ? -15.607 -7.781 9.936 1.00 88.12 88 GLY A O 1
ATOM 720 N N . ALA A 1 89 ? -14.018 -8.384 8.466 1.00 89.88 89 ALA A N 1
ATOM 721 C CA . ALA A 1 89 ? -13.557 -9.559 9.196 1.00 89.88 89 ALA A CA 1
ATOM 722 C C . ALA A 1 89 ? -12.630 -9.230 10.384 1.00 89.88 89 ALA A C 1
ATOM 724 O O . ALA A 1 89 ? -12.462 -10.068 11.274 1.00 89.88 89 ALA A O 1
ATOM 725 N N . ILE A 1 90 ? -12.044 -8.028 10.432 1.00 88.38 90 ILE A N 1
ATOM 726 C CA . ILE A 1 90 ? -11.158 -7.605 11.524 1.00 88.38 90 ILE A CA 1
ATOM 727 C C . ILE A 1 90 ? -12.002 -7.251 12.754 1.00 88.38 90 ILE A C 1
ATOM 729 O O . ILE A 1 90 ? -12.763 -6.280 12.755 1.00 88.38 90 ILE A O 1
ATOM 733 N N . ARG A 1 91 ? -11.862 -8.048 13.818 1.00 85.19 91 ARG A N 1
ATOM 734 C CA . ARG A 1 91 ? -12.515 -7.813 15.114 1.00 85.19 91 ARG A CA 1
ATOM 735 C C . ARG A 1 91 ? -11.729 -6.795 15.939 1.00 85.19 91 ARG A C 1
ATOM 737 O O . ARG A 1 91 ? -10.505 -6.827 15.943 1.00 85.19 91 ARG A O 1
ATOM 744 N N . GLY A 1 92 ? -12.439 -5.945 16.680 1.00 84.44 92 GLY A N 1
ATOM 745 C CA . GLY A 1 92 ? -11.829 -5.012 17.638 1.00 84.44 92 GLY A CA 1
ATOM 746 C C . GLY A 1 92 ? -11.239 -3.735 17.032 1.00 84.44 92 GLY A C 1
ATOM 747 O O . GLY A 1 92 ? -10.626 -2.966 17.760 1.00 84.44 92 GLY A O 1
ATOM 748 N N . ILE A 1 93 ? -11.433 -3.496 15.732 1.00 87.69 93 ILE A N 1
ATOM 749 C CA . ILE A 1 93 ? -11.125 -2.212 15.091 1.00 87.69 93 ILE A CA 1
ATOM 750 C C . ILE A 1 93 ? -12.319 -1.261 15.237 1.00 87.69 93 ILE A C 1
ATOM 752 O O . ILE A 1 93 ? -13.458 -1.650 14.961 1.00 87.69 93 ILE A O 1
ATOM 756 N N . ASP A 1 94 ? -12.065 -0.025 15.655 1.00 90.19 94 ASP A N 1
ATOM 757 C CA . ASP A 1 94 ? -13.078 1.024 15.715 1.00 90.19 94 ASP A CA 1
ATOM 758 C C . ASP A 1 94 ? -13.409 1.584 14.315 1.00 90.19 94 ASP A C 1
ATOM 760 O O . ASP A 1 94 ? -12.662 1.414 13.343 1.00 90.19 94 ASP A O 1
ATOM 764 N N . ASP A 1 95 ? -14.555 2.252 14.201 1.00 89.44 95 ASP A N 1
ATOM 765 C CA . ASP A 1 95 ? -15.054 2.760 12.920 1.00 89.44 95 ASP A CA 1
ATOM 766 C C . ASP A 1 95 ? -14.196 3.889 12.333 1.00 89.44 95 ASP A C 1
ATOM 768 O O . ASP A 1 95 ? -14.117 4.026 11.107 1.00 89.44 95 ASP A O 1
ATOM 772 N N . GLU A 1 96 ? -13.529 4.681 13.175 1.00 89.25 96 GLU A N 1
ATOM 773 C CA . GLU A 1 96 ? -12.642 5.753 12.726 1.00 89.25 96 GLU A CA 1
ATOM 774 C C . GLU A 1 96 ? -11.405 5.156 12.055 1.00 89.25 96 GLU A C 1
ATOM 776 O O . GLU A 1 96 ? -11.109 5.478 10.898 1.00 89.25 96 GLU A O 1
ATOM 781 N N . THR A 1 97 ? -10.750 4.200 12.715 1.00 88.44 97 THR A N 1
ATOM 782 C CA . THR A 1 97 ? -9.599 3.472 12.172 1.00 88.44 97 THR A CA 1
ATOM 783 C C . THR A 1 97 ? -9.981 2.695 10.912 1.00 88.44 97 THR A C 1
ATOM 785 O O . THR A 1 97 ? -9.266 2.736 9.909 1.00 88.44 97 THR A O 1
ATOM 788 N N . ARG A 1 98 ? -11.147 2.042 10.892 1.00 90.25 98 ARG A N 1
ATOM 789 C CA . ARG A 1 98 ? -11.667 1.339 9.707 1.00 90.25 98 ARG A CA 1
ATOM 790 C C . ARG A 1 98 ? -11.837 2.280 8.515 1.00 90.25 98 ARG A C 1
ATOM 792 O O . ARG A 1 98 ? -11.385 1.973 7.408 1.00 90.25 98 ARG A O 1
ATOM 799 N N . LYS A 1 99 ? -12.484 3.429 8.728 1.00 90.06 99 LYS A N 1
ATOM 800 C CA . LYS A 1 99 ? -12.708 4.444 7.691 1.00 90.06 99 LYS A CA 1
ATOM 801 C C . LYS A 1 99 ? -11.388 5.011 7.190 1.00 90.06 99 LYS A C 1
ATOM 803 O O . LYS A 1 99 ? -11.208 5.156 5.980 1.00 90.06 99 LYS A O 1
ATOM 808 N N . PHE A 1 100 ? -10.468 5.282 8.104 1.00 86.56 100 PHE A N 1
ATOM 809 C CA . PHE A 1 100 ? -9.136 5.765 7.793 1.00 86.56 100 PHE A CA 1
ATOM 810 C C . PHE A 1 100 ? -8.366 4.789 6.899 1.00 86.56 100 PHE A C 1
ATOM 812 O O . PHE A 1 100 ? -7.893 5.187 5.834 1.00 86.56 100 PHE A O 1
ATOM 819 N N . VAL A 1 101 ? -8.297 3.506 7.269 1.00 88.75 101 VAL A N 1
ATOM 820 C CA . VAL A 1 101 ? -7.607 2.473 6.479 1.00 88.75 101 VAL A CA 1
ATOM 821 C C . VAL A 1 101 ? -8.246 2.328 5.097 1.00 88.75 101 VAL A C 1
ATOM 823 O O . VAL A 1 101 ? -7.539 2.301 4.089 1.00 88.75 101 VAL A O 1
ATOM 826 N N . PHE A 1 102 ? -9.578 2.323 5.013 1.00 90.12 102 PHE A N 1
ATOM 827 C CA . PHE A 1 102 ? -10.282 2.265 3.731 1.00 90.12 102 PHE A CA 1
ATOM 828 C C . PHE A 1 102 ? -9.955 3.462 2.822 1.00 90.12 102 PHE A C 1
ATOM 830 O O . PHE A 1 102 ? -9.639 3.284 1.645 1.00 90.12 102 PHE A O 1
ATOM 837 N N . GLN A 1 103 ? -10.007 4.687 3.352 1.00 87.12 103 GLN A N 1
ATOM 838 C CA . GLN A 1 103 ? -9.698 5.906 2.593 1.00 87.12 103 GLN A CA 1
ATOM 839 C C . GLN A 1 103 ? -8.238 5.945 2.133 1.00 87.12 103 GLN A C 1
ATOM 841 O O . GLN A 1 103 ? -7.948 6.344 1.007 1.00 87.12 103 GLN A O 1
ATOM 846 N N . THR A 1 104 ? -7.340 5.479 2.990 1.00 84.25 104 THR A N 1
ATOM 847 C CA . THR A 1 104 ? -5.902 5.350 2.752 1.00 84.25 104 THR A CA 1
ATOM 848 C C . THR A 1 104 ? -5.630 4.403 1.578 1.00 84.25 104 THR A C 1
ATOM 850 O O . THR A 1 104 ? -4.975 4.780 0.605 1.00 84.25 104 THR A O 1
ATOM 853 N N . ILE A 1 105 ? -6.229 3.211 1.591 1.00 85.44 105 ILE A N 1
ATOM 854 C CA . ILE A 1 105 ? -6.136 2.239 0.492 1.00 85.44 105 ILE A CA 1
ATOM 855 C C . ILE A 1 105 ? -6.746 2.808 -0.798 1.00 85.44 105 ILE A C 1
ATOM 857 O O . ILE A 1 105 ? -6.144 2.707 -1.867 1.00 85.44 105 ILE A O 1
ATOM 861 N N . ARG A 1 106 ? -7.898 3.485 -0.703 1.00 85.06 106 ARG A N 1
ATOM 862 C CA . ARG A 1 106 ? -8.543 4.151 -1.845 1.00 85.06 106 ARG A CA 1
ATOM 863 C C . ARG A 1 106 ? -7.638 5.177 -2.512 1.00 85.06 106 ARG A C 1
ATOM 865 O O . ARG A 1 106 ? -7.546 5.201 -3.739 1.00 85.06 106 ARG A O 1
ATOM 872 N N . ALA A 1 107 ? -7.013 6.043 -1.719 1.00 81.56 107 ALA A N 1
ATOM 873 C CA . ALA A 1 107 ? -6.123 7.081 -2.218 1.00 81.56 107 ALA A CA 1
ATOM 874 C C . ALA A 1 107 ? -4.921 6.467 -2.944 1.00 81.56 107 ALA A C 1
ATOM 876 O O . ALA A 1 107 ? -4.572 6.916 -4.036 1.00 81.56 107 ALA A O 1
ATOM 877 N N . LEU A 1 108 ? -4.348 5.393 -2.391 1.00 78.75 108 LEU A N 1
ATOM 878 C CA . LEU A 1 108 ? -3.245 4.668 -3.014 1.00 78.75 108 LEU A CA 1
ATOM 879 C C . LEU A 1 108 ? -3.640 4.072 -4.375 1.00 78.75 108 LEU A C 1
ATOM 881 O O . LEU A 1 108 ? 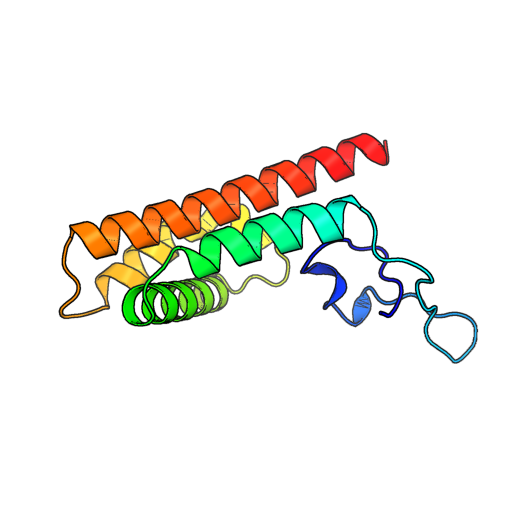-2.923 4.272 -5.356 1.00 78.75 108 LEU A O 1
ATOM 885 N N . PHE A 1 109 ? -4.797 3.409 -4.469 1.00 78.31 109 PHE A N 1
ATOM 886 C CA . PHE A 1 109 ? -5.294 2.880 -5.745 1.00 78.31 109 PHE A CA 1
ATOM 887 C C . PHE A 1 109 ? -5.592 3.982 -6.764 1.00 78.31 109 PHE A C 1
ATOM 889 O O . PHE A 1 109 ? -5.223 3.853 -7.930 1.00 78.31 109 PHE A O 1
ATOM 896 N N . ALA A 1 110 ? -6.197 5.094 -6.342 1.00 78.38 110 ALA A N 1
ATOM 897 C CA . ALA A 1 110 ? -6.465 6.229 -7.224 1.00 78.38 110 ALA A CA 1
ATOM 898 C C . ALA A 1 110 ? -5.170 6.849 -7.779 1.00 78.38 110 ALA A C 1
ATOM 900 O O . ALA A 1 110 ? -5.088 7.146 -8.972 1.00 78.38 110 ALA A O 1
ATOM 901 N N . LEU A 1 111 ? -4.143 6.997 -6.935 1.00 73.50 111 LEU A N 1
ATOM 902 C CA . LEU A 1 111 ? -2.815 7.444 -7.354 1.00 73.50 111 LEU A CA 1
ATOM 903 C C . LEU A 1 111 ? -2.180 6.459 -8.339 1.00 73.50 111 LEU A C 1
ATOM 905 O O . LEU A 1 111 ? -1.641 6.887 -9.357 1.00 73.50 111 LEU A O 1
ATOM 909 N N . ALA A 1 112 ? -2.266 5.154 -8.082 1.00 71.94 112 ALA A N 1
ATOM 910 C CA . ALA A 1 112 ? -1.747 4.139 -8.995 1.00 71.94 112 ALA A CA 1
ATOM 911 C C . ALA A 1 112 ? -2.424 4.215 -10.377 1.00 71.94 112 ALA A C 1
ATOM 913 O O . ALA A 1 112 ? -1.732 4.269 -11.392 1.00 71.94 112 ALA A O 1
ATOM 914 N N . VAL A 1 113 ? -3.758 4.312 -10.420 1.00 73.75 113 VAL A N 1
ATOM 915 C CA . VAL A 1 113 ? -4.539 4.443 -11.665 1.00 73.75 113 VAL A CA 1
ATOM 916 C C . VAL A 1 113 ? -4.166 5.705 -12.436 1.00 73.75 113 VAL A C 1
ATOM 918 O O . VAL A 1 113 ? -3.935 5.641 -13.644 1.00 73.75 113 VAL A O 1
ATOM 921 N N . LYS A 1 114 ? -4.095 6.853 -11.752 1.00 69.75 114 LYS A N 1
ATOM 922 C CA . LYS A 1 114 ? -3.734 8.131 -12.373 1.00 69.75 114 LYS A CA 1
ATOM 923 C C . LYS A 1 114 ? -2.367 8.047 -13.056 1.00 69.75 114 LYS A C 1
ATOM 925 O O . LYS A 1 114 ? -2.259 8.391 -14.228 1.00 69.75 114 LYS A O 1
ATOM 930 N N . ASN A 1 115 ? -1.362 7.524 -12.356 1.00 65.31 115 ASN A N 1
ATOM 931 C CA . ASN A 1 115 ? -0.007 7.399 -12.897 1.00 65.31 115 ASN A CA 1
ATOM 932 C C . ASN A 1 115 ? 0.061 6.429 -14.085 1.00 65.31 115 ASN A C 1
ATOM 934 O O . ASN A 1 115 ? 0.710 6.722 -15.085 1.00 65.31 115 ASN A O 1
ATOM 938 N N . ILE A 1 116 ? -0.640 5.294 -14.009 1.00 65.31 116 ILE A N 1
ATOM 939 C CA . ILE A 1 116 ? -0.732 4.344 -15.126 1.00 65.31 116 ILE A CA 1
ATOM 940 C C . ILE A 1 116 ? -1.341 5.014 -16.368 1.00 65.31 116 ILE A C 1
ATOM 942 O O . ILE A 1 116 ? -0.868 4.798 -17.483 1.00 65.31 116 ILE A O 1
ATOM 946 N N . ARG A 1 117 ? -2.369 5.851 -16.188 1.00 66.44 117 ARG A N 1
ATOM 947 C CA . ARG A 1 117 ? -3.011 6.582 -17.287 1.00 66.44 117 ARG A CA 1
ATOM 948 C C . ARG A 1 117 ? -2.085 7.629 -17.911 1.00 66.44 117 ARG A C 1
ATOM 950 O O . ARG A 1 117 ? -2.028 7.714 -19.133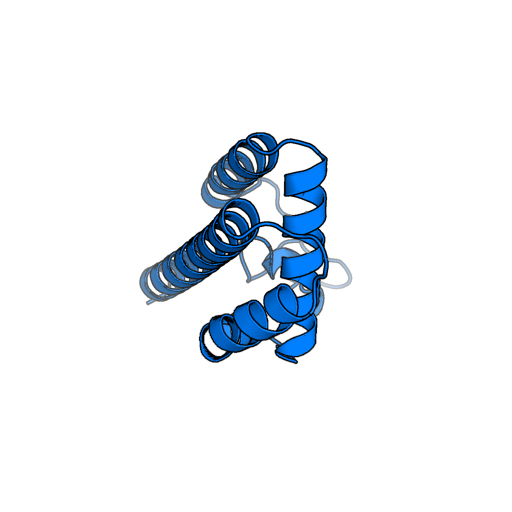 1.00 66.44 117 ARG A O 1
ATOM 957 N N . GLU A 1 118 ? -1.351 8.382 -17.095 1.00 62.28 118 GLU A N 1
ATOM 958 C CA . GLU A 1 118 ? -0.375 9.383 -17.560 1.00 62.28 118 GLU A CA 1
ATOM 959 C C . GLU A 1 118 ? 0.772 8.738 -18.366 1.00 62.28 118 GLU A C 1
ATOM 961 O O . GLU A 1 118 ? 1.181 9.264 -19.401 1.00 62.28 118 GLU A O 1
ATOM 966 N N . MET A 1 119 ? 1.216 7.536 -17.984 1.00 53.81 119 MET A N 1
ATOM 967 C CA . MET A 1 119 ? 2.201 6.760 -18.755 1.00 53.81 119 MET A CA 1
ATOM 968 C C . MET A 1 119 ? 1.698 6.311 -20.130 1.00 53.81 119 MET A C 1
ATOM 970 O O . MET A 1 119 ? 2.482 6.219 -21.072 1.00 53.81 119 MET A O 1
ATOM 974 N N . GLY A 1 120 ? 0.409 5.975 -20.241 1.00 55.59 120 GLY A N 1
ATOM 975 C CA . GLY A 1 120 ? -0.200 5.611 -21.520 1.00 55.59 120 GLY A CA 1
ATOM 976 C C . GLY A 1 120 ? -0.193 6.780 -22.506 1.00 55.59 120 GLY A C 1
ATOM 977 O O . GLY A 1 120 ? 0.019 6.571 -23.697 1.00 55.59 120 GLY A O 1
ATOM 978 N N . SER A 1 121 ? -0.354 8.011 -22.005 1.00 51.12 121 SER A N 1
ATOM 979 C CA . SER A 1 121 ? -0.321 9.227 -22.825 1.00 51.12 121 SER A CA 1
ATOM 980 C C . SER A 1 121 ? 1.080 9.713 -23.209 1.00 51.12 121 SER A C 1
ATOM 982 O O . SER A 1 121 ? 1.197 10.375 -24.228 1.00 51.12 121 SER A O 1
ATOM 984 N N . GLU A 1 122 ? 2.136 9.399 -22.447 1.00 44.28 122 GLU A N 1
ATOM 985 C CA . GLU A 1 122 ? 3.522 9.774 -22.809 1.00 44.28 122 GLU A CA 1
ATOM 986 C C . GLU A 1 122 ? 4.157 8.849 -23.865 1.00 44.28 122 GLU A C 1
ATOM 988 O O . GLU A 1 122 ? 5.146 9.223 -24.490 1.00 44.28 122 GLU A O 1
ATOM 993 N N . ASN A 1 123 ? 3.606 7.647 -24.065 1.00 39.91 123 ASN A N 1
ATOM 994 C CA . ASN A 1 123 ? 4.078 6.668 -25.055 1.00 39.91 123 ASN A CA 1
ATOM 995 C C . ASN A 1 123 ? 3.189 6.596 -26.318 1.00 39.91 123 ASN A C 1
ATOM 997 O O . ASN A 1 123 ? 3.345 5.654 -27.097 1.00 39.91 123 ASN A O 1
ATOM 1001 N N . SER A 1 124 ? 2.249 7.537 -26.489 1.00 39.53 124 SER A N 1
ATOM 1002 C CA . SER A 1 124 ? 1.346 7.644 -27.651 1.00 39.53 124 SER A CA 1
ATOM 1003 C C . SER A 1 124 ? 1.703 8.831 -28.537 1.00 39.53 124 SER A C 1
ATOM 1005 O O . SER A 1 124 ? 2.074 9.883 -27.973 1.00 39.53 124 SER A O 1
#

Foldseek 3Di:
DFDFPDDEPCVPVPVRFPDDDHHTHDDPDRPPVNVVVVVVVVVVLVVDDPVLSVVLVVLLVQLVVVQVDPDLVSCQPCSLVSSCVSLVPDPPDDPVSSVVSSVVSVVVNVVVVVVVVVVVVVVD

pLDDT: mean 73.79, std 13.08, range [39.53, 90.38]

Sequence (124 aa):
MVKSNRIWFMQHDSFSWLIGGSDFQYAQSVKKSALFMNGTLNQWVNSFDDQKRELFVNTLFQIIQATNAKTFYDLTGDWPQKAVAVLGAIRGIDDETRKFVFQTIRALFALAVKNIREMGSENS

Secondary structure (DSSP, 8-state):
-B-BSS-GGGGG-GGGBPEETTEEPBPSS--HHHHHHHHHHHHHHHTS-HHHHHHHHHHHHHHHHHTT-SSTTGGGSSHHHHHHHHHHH-TT--HHHHHHHHHHHHHHHHHHHHHHHHHHHHT-

Radius of gyration: 16.71 Å; chains: 1; bounding box: 39×25×45 Å